Protein AF-A0A4S0JXQ1-F1 (afdb_monomer_lite)

pLDDT: mean 85.96, std 11.09, range [58.0, 97.88]

Foldseek 3Di:
DLVVVVVVLVVVVVVLVCCVPVPDDLVVLLVVLPPPVDDQAHPSQLSNQLVVQLVVVVVVPPDDNVRSNVRSVVSSVVRNVVRVCVSCPCVVVVVVCVVCVVVVLVVQLVVLQVVQVVCCVVVVDDPDPVSSVVSNVVSD

Sequence (140 aa):
RKARVFKHATREADEFENRFWSGADLGKLYSAATDRSRSVTGLEAIFEAGFREYTRLRDKRRLDGRAQLEGAQRAMRTTYTREVDQLERNLELLANIGSTAPYVGLVGTVFGILVTMHDMISSGAQAGIAAVAPGISEAL

Structure (mmCIF, N/CA/C/O backbone):
data_AF-A0A4S0JXQ1-F1
#
_entry.id   AF-A0A4S0JXQ1-F1
#
loop_
_atom_site.group_PDB
_atom_site.id
_atom_site.type_symbol
_atom_site.label_atom_id
_atom_site.label_alt_id
_atom_site.label_comp_id
_atom_site.label_asym_id
_atom_site.label_entity_id
_atom_site.label_seq_id
_atom_site.pdbx_PDB_ins_code
_atom_site.Cartn_x
_atom_site.Cartn_y
_atom_site.Cartn_z
_atom_site.occupancy
_atom_site.B_iso_or_equiv
_atom_site.auth_seq_id
_atom_site.auth_comp_id
_atom_site.auth_asym_id
_atom_site.auth_atom_id
_atom_site.pdbx_PDB_model_num
ATOM 1 N N . ARG A 1 1 ? 2.038 -6.660 -13.797 1.00 80.00 1 ARG A N 1
ATOM 2 C CA . ARG A 1 1 ? 1.850 -7.325 -12.475 1.00 80.00 1 ARG A CA 1
ATOM 3 C C . ARG A 1 1 ? 1.459 -6.339 -11.365 1.00 80.00 1 ARG A C 1
ATOM 5 O O . ARG A 1 1 ? 0.398 -6.531 -10.793 1.00 80.00 1 ARG A O 1
ATOM 12 N N . LYS A 1 2 ? 2.231 -5.272 -11.092 1.00 87.69 2 LYS A N 1
ATOM 13 C CA . LYS A 1 2 ? 1.925 -4.285 -10.029 1.00 87.69 2 LYS A CA 1
ATOM 14 C C . LYS A 1 2 ? 0.597 -3.536 -10.190 1.00 87.69 2 LYS A C 1
ATOM 16 O O . LYS A 1 2 ? -0.164 -3.487 -9.236 1.00 87.69 2 LYS A O 1
ATOM 21 N N . ALA A 1 3 ? 0.257 -3.084 -11.398 1.00 89.25 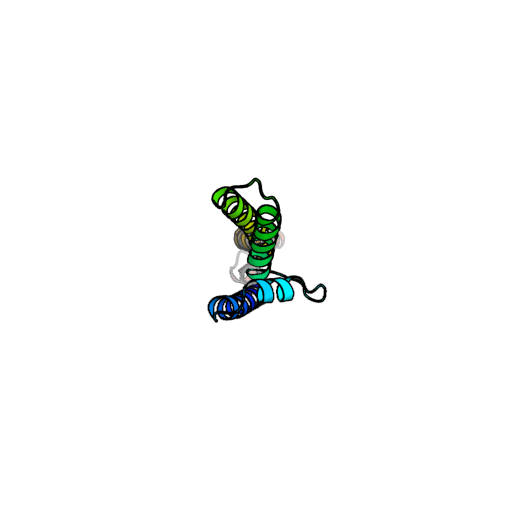3 ALA A N 1
ATOM 22 C CA . ALA A 1 3 ? -1.038 -2.444 -11.665 1.00 89.25 3 ALA A CA 1
ATOM 23 C C . ALA A 1 3 ? -2.248 -3.319 -11.272 1.00 89.25 3 ALA A C 1
ATOM 25 O O . ALA A 1 3 ? -3.240 -2.812 -10.762 1.00 89.25 3 ALA A O 1
ATOM 26 N N . ARG A 1 4 ? -2.153 -4.649 -11.444 1.00 91.69 4 ARG A N 1
ATOM 27 C CA . ARG A 1 4 ? -3.203 -5.584 -11.003 1.00 91.69 4 ARG A CA 1
ATOM 28 C C . ARG A 1 4 ? -3.305 -5.660 -9.480 1.00 91.69 4 ARG A C 1
ATOM 30 O O . ARG A 1 4 ? -4.413 -5.766 -8.981 1.00 91.69 4 ARG A O 1
ATOM 37 N N . VAL A 1 5 ? -2.176 -5.594 -8.769 1.00 90.94 5 VAL A N 1
ATOM 38 C CA . VAL A 1 5 ? -2.148 -5.589 -7.296 1.00 90.94 5 VAL A CA 1
ATOM 39 C C . VAL A 1 5 ? -2.789 -4.313 -6.756 1.00 90.94 5 VAL A C 1
ATOM 41 O O . VAL A 1 5 ? -3.669 -4.412 -5.917 1.00 90.94 5 VAL A O 1
ATOM 44 N N . PHE A 1 6 ? -2.426 -3.139 -7.285 1.00 91.81 6 PHE A N 1
ATOM 45 C CA . PHE A 1 6 ? -3.063 -1.878 -6.886 1.00 91.81 6 PHE A CA 1
ATOM 46 C C . PHE A 1 6 ? -4.558 -1.871 -7.197 1.00 91.81 6 PHE A C 1
ATOM 48 O O . PHE A 1 6 ? -5.351 -1.570 -6.319 1.00 91.81 6 PHE A O 1
ATOM 55 N N . LYS A 1 7 ? -4.961 -2.301 -8.401 1.00 93.94 7 LYS A N 1
ATOM 56 C CA . LYS A 1 7 ? -6.383 -2.400 -8.761 1.00 93.94 7 LYS A CA 1
ATOM 57 C C . LYS A 1 7 ? -7.161 -3.330 -7.823 1.00 93.94 7 LYS A C 1
ATOM 59 O O . LYS A 1 7 ? -8.306 -3.039 -7.501 1.00 93.94 7 LYS A O 1
ATOM 64 N N . HIS A 1 8 ? -6.555 -4.442 -7.408 1.00 92.56 8 HIS A N 1
ATOM 65 C CA . HIS A 1 8 ? -7.154 -5.349 -6.431 1.00 92.56 8 HIS A CA 1
ATOM 66 C C . HIS A 1 8 ? -7.283 -4.689 -5.056 1.00 92.56 8 HIS A C 1
ATOM 68 O O . HIS A 1 8 ? -8.371 -4.678 -4.499 1.00 92.56 8 HIS A O 1
ATOM 74 N N . ALA A 1 9 ? -6.205 -4.080 -4.557 1.00 92.50 9 ALA A N 1
ATOM 75 C CA . ALA A 1 9 ? -6.183 -3.420 -3.256 1.00 92.50 9 ALA A CA 1
ATOM 76 C C . ALA A 1 9 ? -7.180 -2.252 -3.174 1.00 92.50 9 ALA A C 1
ATOM 78 O O . ALA A 1 9 ? -7.874 -2.119 -2.174 1.00 92.50 9 ALA A O 1
ATOM 79 N N . THR A 1 10 ? -7.297 -1.442 -4.234 1.00 94.12 10 THR A N 1
ATOM 80 C CA . THR A 1 10 ? -8.307 -0.376 -4.327 1.00 94.12 10 THR A CA 1
ATOM 81 C C . THR A 1 10 ? -9.713 -0.952 -4.265 1.00 94.12 10 THR A C 1
ATOM 83 O O . THR A 1 10 ? -10.526 -0.487 -3.482 1.00 94.12 10 THR A O 1
ATOM 86 N N . ARG A 1 11 ? -9.989 -2.019 -5.023 1.00 94.75 11 ARG A N 1
ATOM 87 C CA . ARG A 1 11 ? -11.307 -2.655 -5.003 1.00 94.75 11 ARG A CA 1
ATOM 88 C C . ARG A 1 11 ? -11.667 -3.206 -3.619 1.00 94.75 11 ARG A C 1
ATOM 90 O O . ARG A 1 11 ? -12.787 -3.002 -3.169 1.00 94.75 11 ARG A O 1
ATOM 97 N N . GLU A 1 12 ? -10.748 -3.902 -2.952 1.00 92.69 12 GLU A N 1
ATOM 98 C CA . GLU A 1 12 ? -10.985 -4.421 -1.596 1.00 92.69 12 GLU A CA 1
ATOM 99 C C . GLU A 1 12 ? -11.186 -3.295 -0.576 1.00 92.69 12 GLU A C 1
ATOM 101 O O . GLU A 1 12 ? -12.038 -3.404 0.306 1.00 92.69 12 GLU A O 1
ATOM 106 N N . ALA A 1 13 ? -10.437 -2.198 -0.717 1.00 93.25 13 ALA A N 1
ATOM 107 C CA . ALA A 1 13 ? -10.608 -1.002 0.096 1.00 93.25 13 ALA A CA 1
ATOM 108 C C . ALA A 1 13 ? -12.007 -0.390 -0.092 1.00 93.25 13 ALA A C 1
ATOM 110 O O . ALA A 1 13 ? -12.694 -0.170 0.903 1.00 93.25 13 ALA A O 1
ATOM 111 N N . ASP A 1 14 ? -12.458 -0.209 -1.336 1.00 95.25 14 ASP A N 1
ATOM 112 C CA . ASP A 1 14 ? -13.788 0.323 -1.653 1.00 95.25 14 ASP A CA 1
ATOM 113 C C . ASP A 1 14 ? -14.905 -0.594 -1.118 1.00 95.25 14 ASP A C 1
ATOM 115 O O . ASP A 1 14 ? -15.901 -0.135 -0.555 1.00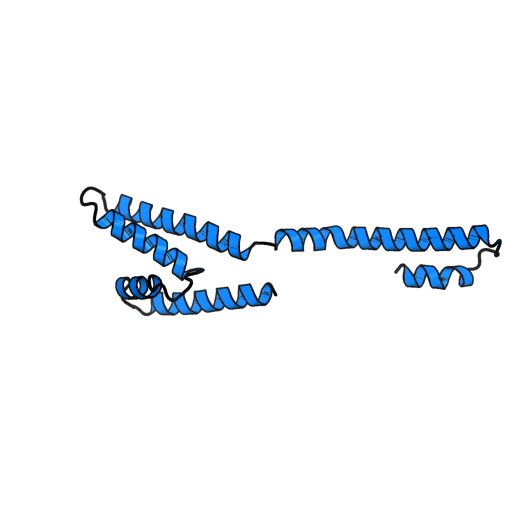 95.25 14 ASP A O 1
ATOM 119 N N . GLU A 1 15 ? -14.762 -1.915 -1.270 1.00 92.50 15 GLU A N 1
ATOM 120 C CA . GLU A 1 15 ? -15.729 -2.897 -0.759 1.00 92.50 15 GLU A CA 1
ATOM 121 C C . GLU A 1 15 ? -15.821 -2.852 0.778 1.00 92.50 15 GLU A C 1
ATOM 123 O O . GLU A 1 15 ? -16.923 -2.893 1.340 1.00 92.50 15 GLU A O 1
ATOM 128 N N . PHE A 1 16 ? -14.684 -2.733 1.470 1.00 92.50 16 PHE A N 1
ATOM 129 C CA . PHE A 1 16 ? -14.652 -2.581 2.924 1.00 92.50 16 PHE A CA 1
ATOM 130 C C . PHE A 1 16 ? -15.236 -1.238 3.374 1.00 92.50 16 PHE A C 1
ATOM 132 O O . PHE A 1 16 ? -16.049 -1.209 4.296 1.00 92.50 16 PHE A O 1
ATOM 139 N N . GLU A 1 17 ? -14.868 -0.139 2.718 1.00 93.31 17 GLU A N 1
ATOM 140 C CA . GLU A 1 17 ? -15.343 1.205 3.040 1.00 93.31 17 GLU A CA 1
ATOM 141 C C . GLU A 1 17 ? -16.869 1.306 2.912 1.00 93.31 17 GLU A C 1
ATOM 143 O O . GLU A 1 17 ? -17.542 1.773 3.834 1.00 93.31 17 GLU A O 1
ATOM 148 N N . ASN A 1 18 ? -17.439 0.774 1.828 1.00 93.75 18 ASN A N 1
ATOM 149 C CA . ASN A 1 18 ? -18.889 0.718 1.648 1.00 93.75 18 ASN A CA 1
ATOM 150 C C . ASN A 1 18 ? -19.577 -0.060 2.780 1.00 93.75 18 ASN A C 1
ATOM 152 O O . ASN A 1 18 ? -20.600 0.375 3.307 1.00 93.75 18 ASN A O 1
ATOM 156 N N . ARG A 1 19 ? -19.006 -1.197 3.202 1.00 91.25 19 ARG A N 1
ATOM 157 C CA . ARG A 1 19 ? -19.520 -1.968 4.347 1.00 91.25 19 ARG A CA 1
ATOM 158 C C . ARG A 1 19 ? -19.401 -1.185 5.653 1.00 91.25 19 ARG A C 1
ATOM 160 O O . ARG A 1 19 ? -20.346 -1.195 6.439 1.00 91.25 19 ARG A O 1
ATOM 167 N N . PHE A 1 20 ? -18.281 -0.506 5.876 1.00 91.31 20 PHE A N 1
ATOM 168 C CA . PHE A 1 20 ? -18.035 0.301 7.068 1.00 91.31 20 PHE A CA 1
ATOM 169 C C . PHE A 1 20 ? -19.047 1.451 7.195 1.00 91.31 20 PHE A C 1
ATOM 171 O O . PHE A 1 20 ? -19.654 1.619 8.251 1.00 91.31 20 PHE A O 1
ATOM 178 N N . TRP A 1 21 ? -19.309 2.180 6.106 1.00 92.38 21 TRP A N 1
ATOM 179 C CA . TRP A 1 21 ? -20.251 3.307 6.098 1.00 92.38 21 TRP A CA 1
ATOM 180 C C . TRP A 1 21 ? -21.721 2.918 5.932 1.00 92.38 21 TRP A C 1
ATOM 182 O O . TRP A 1 21 ? -22.595 3.746 6.175 1.00 92.38 21 TRP A O 1
ATOM 192 N N . SER A 1 22 ? -22.028 1.662 5.593 1.00 90.19 22 SER A N 1
ATOM 193 C CA . SER A 1 22 ? -23.413 1.175 5.463 1.00 90.19 22 SER A CA 1
ATOM 194 C C . SER A 1 22 ? -24.226 1.174 6.770 1.00 90.19 22 SER A C 1
ATOM 196 O O . SER A 1 22 ? -25.404 0.820 6.759 1.00 90.19 22 SER A O 1
ATOM 198 N N . GLY A 1 23 ? -23.617 1.546 7.904 1.00 84.69 23 GLY A N 1
ATOM 199 C CA . GLY A 1 23 ? -24.236 1.479 9.230 1.00 84.69 23 GLY A CA 1
ATOM 200 C C . GLY A 1 23 ? -24.171 0.085 9.861 1.00 84.69 23 GLY A C 1
ATOM 201 O O . GLY A 1 23 ? -24.905 -0.202 10.807 1.00 84.69 23 GLY A O 1
ATOM 202 N N . ALA A 1 24 ? -23.311 -0.796 9.341 1.00 80.31 24 ALA A N 1
ATOM 203 C CA . ALA A 1 24 ? -23.067 -2.108 9.923 1.00 80.31 24 ALA A CA 1
ATOM 204 C C . ALA A 1 24 ? -22.455 -1.993 11.331 1.00 80.31 24 ALA A C 1
ATOM 206 O O . ALA A 1 24 ? -21.621 -1.132 11.608 1.00 80.31 24 ALA A O 1
ATOM 207 N N . ASP A 1 25 ? -22.852 -2.901 12.223 1.00 88.38 25 ASP A N 1
ATOM 208 C CA . ASP A 1 25 ? -22.298 -2.984 13.574 1.00 88.38 25 ASP A CA 1
ATOM 209 C C . ASP A 1 25 ? -20.781 -3.253 13.527 1.00 88.38 25 ASP A C 1
ATOM 211 O O . ASP A 1 25 ? -20.325 -4.230 12.923 1.00 88.38 25 ASP A O 1
ATOM 215 N N . LEU A 1 26 ? -19.996 -2.388 14.180 1.00 86.06 26 LEU A N 1
ATOM 216 C CA . LEU A 1 26 ? -18.531 -2.475 14.194 1.00 86.06 26 LEU A CA 1
ATOM 217 C C . LEU A 1 26 ? -18.023 -3.779 14.825 1.00 86.06 26 LEU A C 1
ATOM 219 O O . LEU A 1 26 ? -16.994 -4.304 14.407 1.00 86.06 26 LEU A O 1
ATOM 223 N N . GLY A 1 27 ? -18.751 -4.330 15.800 1.00 86.88 27 GLY A N 1
ATOM 224 C CA . GLY A 1 27 ? -18.444 -5.627 16.393 1.00 86.88 27 GLY A CA 1
ATOM 225 C C . GLY A 1 27 ? -18.621 -6.764 15.388 1.00 86.88 27 GLY A C 1
ATOM 226 O O . GLY A 1 27 ? -17.747 -7.623 15.285 1.00 86.88 27 GLY A O 1
ATOM 227 N N . LYS A 1 28 ? -19.688 -6.735 14.579 1.00 87.88 28 LYS A N 1
ATOM 228 C CA . LYS A 1 28 ? -19.881 -7.698 13.477 1.00 87.88 28 LYS A CA 1
ATOM 229 C C . LYS A 1 28 ? -18.799 -7.572 12.405 1.00 87.88 28 LYS A C 1
ATOM 231 O O . LYS A 1 28 ? -18.309 -8.594 11.926 1.00 87.88 28 LYS A O 1
ATOM 236 N N . LEU A 1 29 ? -18.407 -6.346 12.046 1.00 88.69 29 LEU A N 1
ATOM 237 C CA . LEU A 1 29 ? -17.293 -6.111 11.119 1.00 88.69 29 LEU A CA 1
ATOM 238 C C . LEU A 1 29 ? -15.981 -6.675 11.670 1.00 88.69 29 LEU A C 1
ATOM 240 O O . LEU A 1 29 ? -15.251 -7.341 10.942 1.00 88.69 29 LEU A O 1
ATOM 244 N N . TYR A 1 30 ? -15.718 -6.481 12.962 1.00 89.25 30 TYR A N 1
ATOM 245 C CA . TYR A 1 30 ? -14.534 -7.025 13.617 1.00 89.25 30 TYR A CA 1
ATOM 246 C C . TYR A 1 30 ? -14.535 -8.557 13.663 1.00 89.25 30 TYR A C 1
ATOM 248 O O . TYR A 1 30 ? -13.513 -9.172 13.365 1.00 89.25 30 TYR A O 1
ATOM 256 N N . SER A 1 31 ? -15.670 -9.192 13.976 1.00 86.75 31 SER A N 1
ATOM 257 C CA . SER A 1 31 ? -15.789 -10.658 13.951 1.00 86.75 31 SER A CA 1
ATOM 258 C C . SER A 1 31 ? -15.549 -11.236 12.556 1.00 86.75 31 SER A C 1
ATOM 260 O O . SER A 1 31 ? -14.886 -12.261 12.431 1.00 86.75 31 SER A O 1
ATOM 262 N N . ALA A 1 32 ? -16.037 -10.565 11.508 1.00 83.62 32 ALA A N 1
ATOM 263 C CA . ALA A 1 32 ? -15.761 -10.959 10.128 1.00 83.62 32 ALA A CA 1
ATOM 264 C C . ALA A 1 32 ? -14.271 -10.806 9.771 1.00 83.62 32 ALA A C 1
ATOM 266 O O . ALA A 1 32 ? -13.722 -11.660 9.079 1.00 83.62 32 ALA A O 1
ATOM 267 N N . ALA A 1 33 ? -13.614 -9.759 10.280 1.00 82.25 33 ALA A N 1
ATOM 268 C CA . ALA A 1 33 ? -12.188 -9.519 10.076 1.00 82.25 33 ALA A CA 1
ATOM 269 C C . ALA A 1 33 ? -11.286 -10.453 10.907 1.00 82.25 33 ALA A C 1
ATOM 271 O O . ALA A 1 33 ? -10.127 -10.632 10.574 1.00 82.25 33 ALA A O 1
ATOM 272 N N . THR A 1 34 ? -11.770 -11.076 11.984 1.00 81.31 34 THR A N 1
ATOM 273 C CA . THR A 1 34 ? -10.975 -12.034 12.786 1.00 81.31 34 THR A CA 1
ATOM 274 C C . THR A 1 34 ? -11.166 -13.493 12.368 1.00 81.31 34 THR A C 1
ATOM 276 O O . THR A 1 34 ? -10.570 -14.392 12.972 1.00 81.31 34 THR A O 1
ATOM 279 N N . ASP A 1 35 ? -11.957 -13.742 11.322 1.00 82.94 35 ASP A N 1
ATOM 280 C CA . ASP A 1 35 ? -12.135 -15.074 10.758 1.00 82.94 35 ASP A CA 1
ATOM 281 C C . ASP A 1 35 ? -10.810 -15.592 10.169 1.00 82.94 35 ASP A C 1
ATOM 283 O O . ASP A 1 35 ? -10.278 -15.073 9.185 1.00 82.94 35 ASP A O 1
ATOM 287 N N . ARG A 1 36 ? -10.272 -16.654 10.781 1.00 64.06 36 ARG A N 1
ATOM 288 C CA . ARG A 1 36 ? -8.957 -17.233 10.454 1.00 64.06 36 ARG A CA 1
ATOM 289 C C . ARG A 1 36 ? -8.866 -17.784 9.032 1.00 64.06 36 ARG A C 1
ATOM 291 O O . ARG A 1 36 ? -7.765 -18.085 8.581 1.00 64.06 36 ARG A O 1
ATOM 298 N N . SER A 1 37 ? -9.993 -17.945 8.340 1.00 72.62 37 SER A N 1
ATOM 299 C CA . SER A 1 37 ? -10.007 -18.429 6.961 1.00 72.62 37 SER A CA 1
ATOM 300 C C . SER A 1 37 ? -9.627 -17.361 5.926 1.00 72.62 37 SER A C 1
ATOM 302 O O . SER A 1 37 ? -9.461 -17.711 4.755 1.00 72.62 37 SER A O 1
ATOM 304 N N . ARG A 1 38 ? -9.505 -16.080 6.305 1.00 77.25 38 ARG A N 1
ATOM 305 C CA . ARG A 1 38 ? -9.184 -14.985 5.375 1.00 77.25 38 ARG A CA 1
ATOM 306 C C . ARG A 1 38 ? -7.890 -14.273 5.751 1.00 77.25 38 ARG A C 1
ATOM 308 O O . ARG A 1 38 ? -7.617 -14.011 6.918 1.00 77.25 38 ARG A O 1
ATOM 315 N N . SER A 1 39 ? -7.096 -13.931 4.736 1.00 76.12 39 SER A N 1
ATOM 316 C CA . SER A 1 39 ? -6.003 -12.975 4.893 1.00 76.12 39 SER A CA 1
ATOM 317 C C . SER A 1 39 ? -6.592 -11.572 4.948 1.00 76.12 39 SER A C 1
ATOM 319 O O . SER A 1 39 ? -7.150 -11.101 3.961 1.00 76.12 39 SER A O 1
ATOM 321 N N . VAL A 1 40 ? -6.467 -10.920 6.095 1.00 83.12 40 VAL A N 1
ATOM 322 C CA . VAL A 1 40 ? -6.931 -9.548 6.290 1.00 83.12 40 VAL A CA 1
ATOM 323 C C . VAL A 1 40 ? -5.827 -8.601 5.834 1.00 83.12 40 VAL A C 1
ATOM 325 O O . VAL A 1 40 ? -4.709 -8.682 6.344 1.00 83.12 40 VAL A O 1
ATOM 328 N N . THR A 1 41 ? -6.121 -7.725 4.876 1.00 89.50 41 THR A N 1
ATOM 329 C CA . THR A 1 41 ? -5.155 -6.772 4.299 1.00 89.50 41 THR A CA 1
ATOM 330 C C . THR A 1 41 ? -5.787 -5.399 4.081 1.00 89.50 41 THR A C 1
ATOM 332 O O . THR A 1 41 ? -7.005 -5.236 4.174 1.00 89.50 41 THR A O 1
ATOM 335 N N . GLY A 1 42 ? -4.967 -4.391 3.786 1.00 92.62 42 GLY A N 1
ATOM 336 C CA . GLY A 1 42 ? -5.426 -3.043 3.455 1.00 92.62 42 GLY A CA 1
ATOM 337 C C . GLY A 1 42 ? -6.245 -2.389 4.573 1.00 92.62 42 GLY A C 1
ATOM 338 O O . GLY A 1 42 ? -5.881 -2.444 5.748 1.00 92.62 42 GLY A O 1
ATOM 339 N N . LEU A 1 43 ? -7.363 -1.752 4.205 1.00 93.25 43 LEU A N 1
ATOM 340 C CA . LEU A 1 43 ? -8.229 -1.035 5.151 1.00 93.25 43 LEU A CA 1
ATOM 341 C C . LEU A 1 43 ? -8.830 -1.943 6.230 1.00 93.25 43 LEU A C 1
ATOM 343 O O . LEU A 1 43 ? -8.938 -1.521 7.382 1.00 93.25 43 LEU A O 1
ATOM 347 N N . GLU A 1 44 ? -9.169 -3.189 5.889 1.00 93.38 44 GLU A N 1
ATOM 348 C CA . GLU A 1 44 ? -9.739 -4.137 6.850 1.00 93.38 44 GLU A CA 1
ATOM 349 C C . GLU A 1 44 ? -8.722 -4.481 7.947 1.00 93.38 44 GLU A C 1
ATOM 351 O O . GLU A 1 44 ? -9.079 -4.514 9.123 1.00 93.38 44 GLU A O 1
ATOM 356 N N . ALA A 1 45 ? -7.436 -4.625 7.597 1.00 94.12 45 ALA A N 1
ATOM 357 C CA . ALA A 1 45 ? -6.363 -4.885 8.563 1.00 94.12 45 ALA A CA 1
ATOM 358 C C . ALA A 1 45 ? -6.126 -3.693 9.497 1.00 94.12 45 ALA A C 1
ATOM 360 O O . ALA A 1 45 ? -5.915 -3.864 10.699 1.00 94.12 45 ALA A O 1
ATOM 361 N N . ILE A 1 46 ? -6.193 -2.473 8.956 1.00 95.56 46 ILE A N 1
ATOM 362 C CA . ILE A 1 46 ? -6.060 -1.243 9.743 1.00 95.56 46 ILE A CA 1
ATOM 363 C C . ILE A 1 46 ? -7.203 -1.149 10.757 1.00 95.56 46 ILE A C 1
ATOM 365 O O . ILE A 1 46 ? -6.947 -0.938 11.945 1.00 95.56 46 ILE A O 1
ATOM 369 N N . PHE A 1 47 ? -8.446 -1.346 10.309 1.00 94.88 47 PHE A N 1
ATOM 370 C CA . PHE A 1 47 ? -9.618 -1.355 11.183 1.00 94.88 47 PHE A CA 1
ATOM 371 C C . PHE A 1 47 ? -9.509 -2.432 12.266 1.00 94.88 47 PHE A C 1
ATOM 373 O O . PHE A 1 47 ? -9.700 -2.138 13.445 1.00 94.88 47 PHE A O 1
ATOM 380 N N . GLU A 1 48 ? -9.160 -3.658 11.878 1.00 94.31 48 GLU A N 1
ATOM 381 C CA . GLU A 1 48 ? -9.014 -4.803 12.774 1.00 94.31 48 GLU A CA 1
ATOM 382 C C . GLU A 1 48 ? -8.001 -4.513 13.889 1.00 94.31 48 GLU A C 1
ATOM 384 O O . GLU A 1 48 ? -8.328 -4.655 15.069 1.00 94.31 48 GLU A O 1
ATOM 389 N N . ALA A 1 49 ? -6.817 -4.003 13.541 1.00 95.31 49 ALA A N 1
ATOM 390 C CA . ALA A 1 49 ? -5.785 -3.648 14.509 1.00 95.31 49 ALA A CA 1
ATOM 391 C C . ALA A 1 49 ? -6.235 -2.537 15.472 1.00 95.31 49 ALA A C 1
ATOM 393 O O . ALA A 1 49 ? -5.989 -2.618 16.680 1.00 95.31 49 ALA A O 1
ATOM 394 N N . GLY A 1 50 ? -6.906 -1.505 14.951 1.00 95.31 50 GLY A N 1
ATOM 395 C CA . GLY A 1 50 ? -7.445 -0.408 15.753 1.00 95.31 50 GLY A CA 1
ATOM 396 C C . GLY A 1 50 ? -8.532 -0.863 16.719 1.00 95.31 50 GLY A C 1
ATOM 397 O O . GLY A 1 50 ? -8.486 -0.541 17.906 1.00 95.31 50 GLY A O 1
ATOM 398 N N . PHE A 1 51 ? -9.489 -1.643 16.220 1.00 94.06 51 PHE A N 1
ATOM 399 C CA . PHE A 1 51 ? -10.621 -2.127 16.999 1.00 94.06 51 PHE A CA 1
ATOM 400 C C . PHE A 1 51 ? -10.182 -3.138 18.061 1.00 94.06 51 PHE A C 1
ATOM 402 O O . PHE A 1 51 ? -10.583 -3.021 19.218 1.00 94.06 51 PHE A O 1
ATOM 409 N N . ARG A 1 52 ? -9.272 -4.060 17.714 1.00 93.62 52 ARG A N 1
ATOM 410 C CA . ARG A 1 52 ? -8.647 -4.993 18.663 1.00 93.62 52 ARG A CA 1
ATOM 411 C C . ARG A 1 52 ? -7.995 -4.249 19.825 1.00 93.62 52 ARG A C 1
ATOM 413 O O . ARG A 1 52 ? -8.198 -4.607 20.986 1.00 93.62 52 ARG A O 1
ATOM 420 N N . GLU A 1 53 ? -7.212 -3.215 19.525 1.00 94.50 53 GLU A N 1
ATOM 421 C CA . GLU A 1 53 ? -6.524 -2.423 20.544 1.00 94.50 53 GLU A CA 1
ATOM 422 C C . GLU A 1 53 ? -7.507 -1.603 21.388 1.00 94.50 53 GLU A C 1
ATOM 424 O O . GLU A 1 53 ? -7.382 -1.568 22.613 1.00 94.50 53 GLU A O 1
ATOM 429 N N . TYR A 1 54 ? -8.527 -1.015 20.761 1.00 93.38 54 TYR A N 1
ATOM 430 C CA . TYR A 1 54 ? -9.594 -0.308 21.462 1.00 93.38 54 TYR A CA 1
ATOM 431 C C . TYR A 1 54 ? -10.307 -1.214 22.475 1.00 93.38 54 TYR A C 1
ATOM 433 O O . TYR A 1 54 ? -10.391 -0.865 23.653 1.00 93.38 54 TYR A O 1
ATOM 441 N N . THR A 1 55 ? -10.761 -2.404 22.060 1.00 91.50 55 THR A N 1
ATOM 442 C CA . THR A 1 55 ? -11.427 -3.367 22.953 1.00 91.50 55 THR A CA 1
ATOM 443 C C . THR A 1 55 ? -10.501 -3.795 24.091 1.00 91.50 55 THR A C 1
ATOM 445 O O . THR A 1 55 ? -10.891 -3.752 25.258 1.00 91.50 55 THR A O 1
ATOM 448 N N . ARG A 1 56 ? -9.234 -4.099 23.780 1.00 91.38 56 ARG A N 1
ATOM 449 C CA . ARG A 1 56 ? -8.222 -4.496 24.770 1.00 91.38 56 ARG A CA 1
ATOM 450 C C . ARG A 1 56 ? -7.969 -3.425 25.835 1.00 91.38 56 ARG A C 1
ATOM 452 O O . ARG A 1 56 ? -7.709 -3.762 26.992 1.00 91.38 56 ARG A O 1
ATOM 459 N N . LEU A 1 57 ? -7.977 -2.144 25.461 1.00 91.44 57 LEU A N 1
ATOM 460 C CA . LEU A 1 57 ? -7.781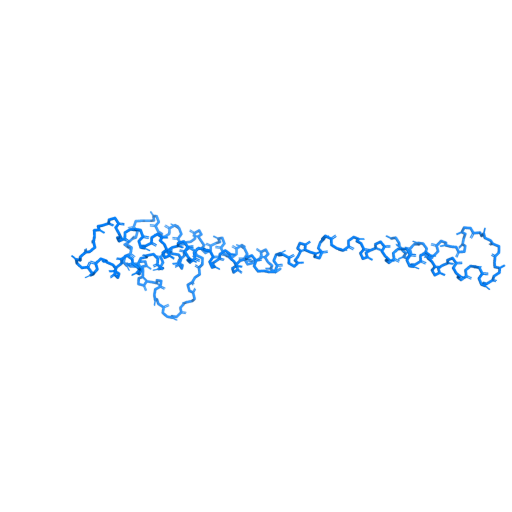 -1.034 26.399 1.00 91.44 57 LEU A CA 1
ATOM 461 C C . LEU A 1 57 ? -9.064 -0.673 27.149 1.00 91.44 57 LEU A C 1
ATOM 463 O O . LEU A 1 57 ? -8.978 -0.304 28.317 1.00 91.44 57 LEU A O 1
ATOM 467 N N . ARG A 1 58 ? -10.235 -0.829 26.524 1.00 88.75 58 ARG A N 1
ATOM 468 C CA . ARG A 1 58 ? -11.537 -0.618 27.171 1.00 88.75 58 ARG A CA 1
ATOM 469 C C . ARG A 1 58 ? -11.768 -1.588 28.328 1.00 88.75 58 ARG A C 1
ATOM 471 O O . ARG A 1 58 ? -12.274 -1.188 29.374 1.00 88.75 58 ARG A O 1
ATOM 478 N N . ASP A 1 59 ? -11.347 -2.841 28.171 1.00 86.12 59 ASP A N 1
ATOM 479 C CA . ASP A 1 59 ? -11.468 -3.861 29.221 1.00 86.12 59 ASP A CA 1
ATOM 480 C C . ASP A 1 59 ? -10.570 -3.560 30.434 1.00 86.12 59 ASP A C 1
ATOM 482 O O . ASP A 1 59 ? -10.850 -3.965 31.568 1.00 86.12 59 ASP A O 1
ATOM 486 N N . LYS A 1 60 ? -9.517 -2.759 30.239 1.00 85.44 60 LYS A N 1
ATOM 487 C CA . LYS A 1 60 ? -8.686 -2.230 31.321 1.00 85.44 60 LYS A CA 1
ATOM 488 C C . LYS A 1 60 ? -9.374 -1.005 31.926 1.00 85.44 60 LYS A C 1
ATOM 490 O O . LYS A 1 60 ? -9.045 0.129 31.591 1.00 85.44 60 LYS A O 1
ATOM 495 N N . ARG A 1 61 ? -10.271 -1.245 32.894 1.00 68.25 61 ARG A N 1
ATOM 496 C CA . ARG A 1 61 ? -11.091 -0.268 33.664 1.00 68.25 61 ARG A CA 1
ATOM 497 C C . ARG A 1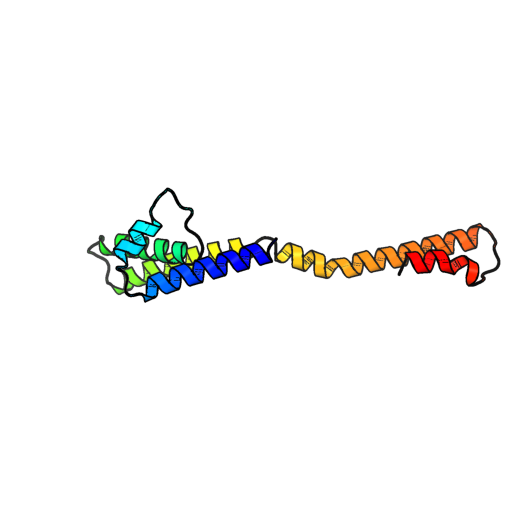 61 ? -10.365 0.947 34.296 1.00 68.25 61 ARG A C 1
ATOM 499 O O . ARG A 1 61 ? -10.997 1.720 35.006 1.00 68.25 61 ARG A O 1
ATOM 506 N N . ARG A 1 62 ? -9.057 1.121 34.087 1.00 77.50 62 ARG A N 1
ATOM 507 C CA . ARG A 1 62 ? -8.226 2.222 34.607 1.00 77.50 62 ARG A CA 1
ATOM 508 C C . ARG A 1 62 ? -7.809 3.260 33.558 1.00 77.50 62 ARG A C 1
ATOM 510 O O . ARG A 1 62 ? -7.163 4.233 33.929 1.00 77.50 62 ARG A O 1
ATOM 517 N N . LEU A 1 63 ? -8.113 3.052 32.277 1.00 77.50 63 LEU A N 1
ATOM 518 C CA . LEU A 1 63 ? -7.717 3.972 31.208 1.00 77.50 63 LEU A CA 1
ATOM 519 C C . LEU A 1 63 ? -8.868 4.897 30.823 1.00 77.50 63 LEU A C 1
ATOM 521 O O . LEU A 1 63 ? -9.969 4.423 30.542 1.00 77.50 63 LEU A O 1
ATOM 525 N N . ASP A 1 64 ? -8.581 6.197 30.767 1.00 86.19 64 ASP A N 1
ATOM 526 C CA . ASP A 1 64 ? -9.505 7.206 30.249 1.00 86.19 64 ASP A CA 1
ATOM 527 C C . ASP A 1 64 ? -9.810 6.956 28.759 1.00 86.19 64 ASP A C 1
ATOM 529 O O . ASP A 1 64 ? -8.981 6.413 28.021 1.00 86.19 64 ASP A O 1
ATOM 533 N N . GLY A 1 65 ? -10.993 7.368 28.299 1.00 87.12 65 GLY A N 1
ATOM 534 C CA . GLY A 1 65 ? -11.453 7.167 26.922 1.00 87.12 65 GLY A CA 1
ATOM 535 C C . GLY A 1 65 ? -10.491 7.755 25.887 1.00 87.12 65 GLY A C 1
ATOM 536 O O . GLY A 1 65 ? -10.285 7.167 24.826 1.00 87.12 65 GLY A O 1
ATOM 537 N N . ARG A 1 66 ? -9.807 8.856 26.227 1.00 89.25 66 ARG A N 1
ATOM 538 C CA . ARG A 1 66 ? -8.724 9.419 25.407 1.00 89.25 66 ARG A CA 1
ATOM 539 C C . ARG A 1 66 ? -7.564 8.447 25.209 1.00 89.25 66 ARG A C 1
ATOM 541 O O . ARG A 1 66 ? -7.168 8.205 24.075 1.00 89.25 66 ARG A O 1
ATOM 548 N N . ALA A 1 67 ? -7.065 7.840 26.284 1.00 89.94 67 ALA A N 1
ATOM 549 C CA . ALA A 1 67 ? -5.952 6.894 26.209 1.00 89.94 67 ALA A CA 1
ATOM 550 C C . ALA A 1 67 ? -6.319 5.630 25.407 1.00 89.94 67 ALA A C 1
ATOM 552 O O . ALA A 1 67 ? -5.469 5.054 24.725 1.00 89.94 67 ALA A O 1
ATOM 553 N N . GLN A 1 68 ? -7.589 5.212 25.459 1.00 92.31 68 GLN A N 1
ATOM 554 C CA . GLN A 1 68 ? -8.109 4.104 24.650 1.00 92.31 68 GLN A CA 1
ATOM 555 C C . GLN A 1 68 ? -8.101 4.450 23.153 1.00 92.31 68 GLN A C 1
ATOM 557 O O . GLN A 1 68 ? -7.621 3.657 22.341 1.00 92.31 68 GLN A O 1
ATOM 562 N N . LEU A 1 69 ? -8.583 5.645 22.791 1.00 92.94 69 LEU A N 1
ATOM 563 C CA . LEU A 1 69 ? -8.588 6.131 21.407 1.00 92.94 69 LEU A CA 1
ATOM 564 C C . LEU A 1 69 ? -7.169 6.326 20.862 1.00 92.94 69 LEU A C 1
ATOM 566 O O . LEU A 1 69 ? -6.883 5.889 19.751 1.00 92.94 69 LEU A O 1
ATOM 570 N N . GLU A 1 70 ? -6.260 6.902 21.647 1.00 95.12 70 GLU A N 1
ATOM 571 C CA . GLU A 1 70 ? -4.852 7.053 21.259 1.00 95.12 70 GLU A CA 1
ATOM 572 C C . GLU A 1 70 ? -4.166 5.698 21.044 1.00 95.12 70 GLU A C 1
ATOM 574 O O . GLU A 1 70 ? -3.363 5.531 20.124 1.00 95.12 70 GLU A O 1
ATOM 579 N N . GLY A 1 71 ? -4.473 4.701 21.878 1.00 94.31 71 GLY A N 1
ATOM 580 C CA . GLY A 1 71 ? -4.010 3.330 21.672 1.00 94.31 71 GLY A CA 1
ATOM 581 C C . GLY A 1 71 ? -4.481 2.761 20.337 1.00 94.31 71 GLY A C 1
ATOM 582 O O . GLY A 1 71 ? -3.657 2.324 19.532 1.00 94.31 71 GLY A O 1
ATOM 583 N N . ALA A 1 72 ? -5.783 2.854 20.067 1.00 95.75 72 ALA A N 1
ATOM 584 C CA . ALA A 1 72 ? -6.374 2.410 18.809 1.00 95.75 72 ALA A CA 1
ATOM 585 C C . ALA A 1 72 ? -5.759 3.124 17.593 1.00 95.75 72 ALA A C 1
ATOM 587 O O . ALA A 1 72 ? -5.363 2.476 16.627 1.00 95.75 72 ALA A O 1
ATOM 588 N N . GLN A 1 73 ? -5.601 4.450 17.652 1.00 96.88 73 GLN A N 1
ATOM 589 C CA . GLN A 1 73 ? -4.978 5.246 16.590 1.00 96.88 73 GLN A CA 1
ATOM 590 C C . GLN A 1 73 ? -3.527 4.847 16.331 1.00 96.88 73 GLN A C 1
ATOM 592 O O . GLN A 1 73 ? -3.116 4.750 15.174 1.00 96.88 73 GLN A O 1
ATOM 597 N N . ARG A 1 74 ? -2.751 4.564 17.383 1.00 97.06 74 ARG A N 1
ATOM 598 C CA . ARG A 1 74 ? -1.380 4.060 17.229 1.00 97.06 74 ARG A CA 1
ATOM 599 C C . ARG A 1 74 ? -1.357 2.699 16.542 1.00 97.06 74 ARG A C 1
ATOM 601 O O . ARG A 1 74 ? -0.591 2.530 15.597 1.00 97.06 74 ARG A O 1
ATOM 608 N N . ALA A 1 75 ? -2.217 1.766 16.950 1.00 97.06 75 ALA A N 1
ATOM 609 C CA . ALA A 1 75 ? -2.315 0.452 16.313 1.00 97.06 75 ALA A CA 1
ATOM 610 C C . ALA A 1 75 ? -2.716 0.551 14.829 1.00 97.06 75 ALA A C 1
ATOM 612 O O . ALA A 1 75 ? -2.107 -0.106 13.978 1.00 97.06 75 ALA A O 1
ATOM 613 N N . MET A 1 76 ? -3.671 1.432 14.507 1.00 97.38 76 MET A N 1
ATOM 614 C CA . MET A 1 76 ? -4.052 1.741 13.125 1.00 97.38 76 MET A CA 1
ATOM 615 C C . MET A 1 76 ? -2.875 2.310 12.335 1.00 97.38 76 MET A C 1
ATOM 617 O O . MET A 1 76 ? -2.592 1.835 11.240 1.00 97.38 76 MET A O 1
ATOM 621 N N . ARG A 1 77 ? -2.140 3.281 12.892 1.00 97.88 77 ARG A N 1
ATOM 622 C CA . ARG A 1 77 ? -1.005 3.918 12.210 1.00 97.88 77 ARG A CA 1
ATOM 623 C C . ARG A 1 77 ? 0.125 2.935 11.925 1.00 97.88 77 ARG A C 1
ATOM 625 O O . ARG A 1 77 ? 0.672 2.950 10.828 1.00 97.88 77 ARG A O 1
ATOM 632 N N . THR A 1 78 ? 0.464 2.075 12.884 1.00 97.62 78 THR A N 1
ATOM 633 C CA . THR A 1 78 ? 1.491 1.046 12.682 1.00 97.62 78 THR A CA 1
ATOM 634 C C . THR A 1 78 ? 1.088 0.068 11.580 1.00 97.62 78 THR A C 1
ATOM 636 O O . THR A 1 78 ? 1.918 -0.299 10.752 1.00 97.62 78 THR A O 1
ATOM 639 N N . THR A 1 79 ? -0.177 -0.347 11.552 1.00 96.69 79 THR A N 1
ATOM 640 C CA . THR A 1 79 ? -0.679 -1.268 10.523 1.00 96.69 79 THR A CA 1
ATOM 641 C C . THR A 1 79 ? -0.754 -0.588 9.159 1.00 96.69 79 THR A C 1
ATOM 643 O O . THR A 1 79 ? -0.316 -1.173 8.178 1.00 96.69 79 THR A O 1
ATOM 646 N N . TYR A 1 80 ? -1.178 0.677 9.107 1.00 96.75 80 TYR A N 1
ATOM 647 C CA . TYR A 1 80 ? -1.168 1.494 7.894 1.00 96.75 80 TYR A CA 1
ATOM 648 C C . TYR A 1 80 ? 0.219 1.542 7.252 1.00 96.75 80 TYR A C 1
ATOM 650 O O . TYR A 1 80 ? 0.345 1.251 6.068 1.00 96.75 80 TYR A O 1
ATOM 658 N N . THR A 1 81 ? 1.266 1.841 8.029 1.00 96.81 81 THR A N 1
ATOM 659 C CA . THR A 1 81 ? 2.638 1.858 7.503 1.00 96.81 81 THR A CA 1
ATOM 660 C C . THR A 1 81 ? 3.024 0.501 6.918 1.00 96.81 81 THR A C 1
ATOM 662 O O . THR A 1 81 ? 3.502 0.450 5.795 1.00 96.81 81 THR A O 1
ATOM 665 N N . ARG A 1 82 ? 2.726 -0.606 7.613 1.00 95.19 82 ARG A N 1
ATOM 666 C CA . ARG A 1 82 ? 3.025 -1.953 7.099 1.00 95.19 82 ARG A CA 1
ATOM 667 C C . ARG A 1 82 ? 2.299 -2.261 5.792 1.00 95.19 82 ARG A C 1
ATOM 669 O O . ARG A 1 82 ? 2.913 -2.816 4.888 1.00 95.19 82 ARG A O 1
ATOM 676 N N . GLU A 1 83 ? 1.015 -1.922 5.687 1.00 94.75 83 GLU A N 1
ATOM 677 C CA . GLU A 1 83 ? 0.226 -2.150 4.470 1.00 94.75 83 GLU A CA 1
ATOM 678 C C . GLU A 1 83 ? 0.725 -1.291 3.296 1.00 94.75 83 GLU A C 1
ATOM 680 O O . GLU A 1 83 ? 0.799 -1.774 2.165 1.00 94.75 83 GLU A O 1
ATOM 685 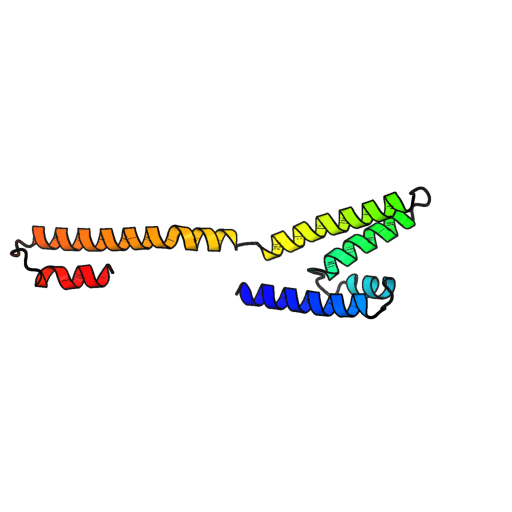N N . VAL A 1 84 ? 1.134 -0.045 3.554 1.00 93.75 84 VAL A N 1
ATOM 686 C CA . VAL A 1 84 ? 1.750 0.824 2.539 1.00 93.75 84 VAL A CA 1
ATOM 687 C C . VAL A 1 84 ? 3.093 0.257 2.083 1.00 93.75 84 VAL A C 1
ATOM 689 O O . VAL A 1 84 ? 3.264 0.021 0.886 1.00 93.75 84 VAL A O 1
ATOM 692 N N . ASP A 1 85 ? 3.993 -0.080 3.010 1.00 93.31 85 ASP A N 1
ATOM 693 C CA . ASP A 1 85 ? 5.298 -0.675 2.693 1.00 93.31 85 ASP A CA 1
ATOM 694 C C . ASP A 1 85 ? 5.117 -1.931 1.822 1.00 93.31 85 ASP A C 1
ATOM 696 O O . ASP A 1 85 ? 5.781 -2.130 0.801 1.00 93.31 85 ASP A O 1
ATOM 700 N N . GLN A 1 86 ? 4.144 -2.772 2.181 1.00 91.19 86 GLN A N 1
ATOM 701 C CA . GLN A 1 86 ? 3.779 -3.997 1.476 1.00 91.19 86 GLN A CA 1
ATOM 702 C C . GLN A 1 86 ? 3.359 -3.742 0.014 1.00 91.19 86 GLN A C 1
ATOM 704 O O . GLN A 1 86 ? 3.726 -4.530 -0.879 1.00 91.19 86 GLN A O 1
ATOM 709 N N . LEU A 1 87 ? 2.599 -2.671 -0.239 1.00 91.44 87 LEU A N 1
ATOM 710 C CA . LEU A 1 87 ? 2.178 -2.235 -1.574 1.00 91.44 87 LEU A CA 1
ATOM 711 C C . LEU A 1 87 ? 3.346 -1.639 -2.372 1.00 91.44 87 LEU A C 1
ATOM 713 O O . LEU A 1 87 ? 3.497 -1.944 -3.566 1.00 91.44 87 LEU A O 1
ATOM 717 N N . GLU A 1 88 ? 4.213 -0.881 -1.707 1.00 91.75 88 GLU A N 1
ATOM 718 C CA . GLU A 1 88 ? 5.347 -0.175 -2.306 1.00 91.75 88 GLU A CA 1
ATOM 719 C C . GLU A 1 88 ? 6.539 -1.074 -2.647 1.00 91.75 88 GLU A C 1
ATOM 721 O O . GLU A 1 88 ? 7.342 -0.723 -3.513 1.00 91.75 88 GLU A O 1
ATOM 726 N N . ARG A 1 89 ? 6.637 -2.282 -2.076 1.00 89.25 89 ARG A N 1
ATOM 727 C CA . ARG A 1 89 ? 7.734 -3.226 -2.384 1.00 89.25 89 ARG A CA 1
ATOM 728 C C . ARG A 1 89 ? 8.030 -3.333 -3.876 1.00 89.25 89 ARG A C 1
ATOM 730 O O . ARG A 1 89 ? 7.127 -3.590 -4.672 1.00 89.25 89 ARG A O 1
ATOM 737 N N . ASN A 1 90 ? 9.300 -3.261 -4.256 1.00 86.25 90 ASN A N 1
ATOM 738 C CA . ASN A 1 90 ? 9.780 -3.319 -5.643 1.00 86.25 90 ASN A CA 1
ATOM 739 C C . ASN A 1 90 ? 9.403 -2.115 -6.532 1.00 86.25 90 ASN A C 1
ATOM 741 O O . ASN A 1 90 ? 9.784 -2.126 -7.702 1.00 86.25 90 ASN A O 1
ATOM 745 N N . LEU A 1 91 ? 8.683 -1.095 -6.041 1.00 89.44 91 LEU A N 1
ATOM 746 C CA . LEU A 1 91 ? 8.529 0.162 -6.790 1.00 89.44 91 LEU A CA 1
ATOM 747 C C . LEU A 1 91 ? 9.862 0.899 -6.898 1.00 89.44 91 LEU A C 1
ATOM 749 O O . LEU A 1 91 ? 10.186 1.399 -7.967 1.00 89.44 91 LEU A O 1
ATOM 753 N N . GLU A 1 92 ? 10.663 0.880 -5.836 1.00 89.75 92 GLU A N 1
ATOM 754 C CA . GLU A 1 92 ? 12.010 1.453 -5.844 1.00 89.75 92 GLU A CA 1
ATOM 755 C C . GLU A 1 92 ? 12.915 0.769 -6.878 1.00 89.75 92 GLU A C 1
ATOM 757 O O . GLU A 1 92 ? 13.594 1.433 -7.652 1.00 89.75 92 GLU A O 1
ATOM 762 N N . LEU A 1 93 ? 12.849 -0.563 -6.988 1.00 89.81 93 LEU A N 1
ATOM 763 C CA . LEU A 1 93 ? 13.577 -1.299 -8.024 1.00 89.81 93 LEU A CA 1
ATOM 764 C C . LEU A 1 93 ? 13.129 -0.888 -9.435 1.00 89.81 93 LEU A C 1
ATOM 766 O O . LEU A 1 93 ? 13.967 -0.701 -10.311 1.00 89.81 93 LEU A O 1
ATOM 770 N N . LEU A 1 94 ? 11.821 -0.731 -9.660 1.00 90.00 94 LEU A N 1
ATOM 771 C CA . LEU A 1 94 ? 11.286 -0.255 -10.941 1.00 90.00 94 LEU A CA 1
ATOM 772 C C . LEU A 1 94 ? 11.756 1.170 -11.256 1.00 90.00 94 LEU A C 1
ATOM 774 O O . LEU A 1 94 ? 12.114 1.444 -12.400 1.00 90.00 94 LEU A O 1
ATOM 778 N N . ALA A 1 95 ? 11.792 2.050 -10.255 1.00 91.00 95 ALA A N 1
ATOM 779 C CA . ALA A 1 95 ? 12.306 3.407 -10.396 1.00 91.00 95 ALA A CA 1
ATOM 780 C C . ALA A 1 95 ? 13.806 3.408 -10.734 1.00 91.00 95 ALA A C 1
ATOM 782 O O . ALA A 1 95 ? 14.227 4.089 -11.667 1.00 91.00 95 ALA A O 1
ATOM 783 N N . ASN A 1 96 ? 14.597 2.579 -10.049 1.00 93.56 96 ASN A N 1
ATOM 784 C CA . ASN A 1 96 ? 16.033 2.440 -10.288 1.00 93.56 96 ASN A CA 1
ATOM 785 C C . ASN A 1 96 ? 16.328 1.883 -11.683 1.00 93.56 96 ASN A C 1
ATOM 787 O O . ASN A 1 96 ? 17.181 2.422 -12.388 1.00 93.56 96 ASN A O 1
ATOM 791 N N . ILE A 1 97 ? 15.602 0.850 -12.121 1.00 93.56 97 ILE A N 1
ATOM 792 C CA . ILE A 1 97 ? 15.742 0.306 -13.478 1.00 93.56 97 ILE A CA 1
ATOM 793 C C . ILE A 1 97 ? 15.346 1.366 -14.508 1.00 93.56 97 ILE A C 1
ATOM 795 O O . ILE A 1 97 ? 16.087 1.587 -15.456 1.00 93.56 97 ILE A O 1
ATOM 799 N N . GLY A 1 98 ? 14.226 2.067 -14.311 1.00 91.44 98 GLY A N 1
ATOM 800 C CA . GLY A 1 98 ? 13.791 3.129 -15.222 1.00 91.44 98 GLY A CA 1
ATOM 801 C C . GLY A 1 98 ? 14.797 4.279 -15.338 1.00 91.44 98 GLY A C 1
ATOM 802 O O . GLY A 1 98 ? 15.006 4.798 -16.429 1.00 91.44 98 GLY A O 1
ATOM 803 N N . SER A 1 99 ? 15.457 4.635 -14.234 1.00 94.50 99 SER A N 1
ATOM 804 C CA . SER A 1 99 ? 16.474 5.693 -14.190 1.00 94.50 99 SER A CA 1
ATOM 805 C C . SER A 1 99 ? 17.818 5.266 -14.794 1.00 94.50 99 SER A C 1
ATOM 807 O O . SER A 1 99 ? 18.495 6.058 -15.445 1.00 94.50 99 SER A O 1
ATOM 809 N N . THR A 1 100 ? 18.211 4.001 -14.618 1.00 95.31 100 THR A N 1
ATOM 810 C CA . THR A 1 100 ? 19.507 3.486 -15.100 1.00 95.31 100 THR A CA 1
ATOM 811 C C . THR A 1 100 ? 19.459 2.927 -16.523 1.00 95.31 100 THR A C 1
ATOM 813 O O . THR A 1 100 ? 20.482 2.933 -17.208 1.00 95.31 100 THR A O 1
ATOM 816 N N . ALA A 1 101 ? 18.289 2.504 -17.012 1.00 94.12 101 ALA A N 1
ATOM 817 C CA . ALA A 1 101 ? 18.116 1.941 -18.352 1.00 94.12 101 ALA A CA 1
ATOM 818 C C . ALA A 1 101 ? 18.643 2.834 -19.497 1.00 94.12 101 ALA A C 1
ATOM 820 O O . ALA A 1 101 ? 19.297 2.289 -20.389 1.00 94.12 101 ALA A O 1
ATOM 821 N N . PRO A 1 102 ? 18.461 4.173 -19.493 1.00 94.00 102 PRO A N 1
ATOM 822 C CA . PRO A 1 102 ? 19.010 5.034 -20.542 1.00 94.00 102 PRO A CA 1
ATOM 823 C C . PRO A 1 102 ? 20.538 4.992 -20.614 1.00 94.00 102 PRO A C 1
ATOM 825 O O . PRO A 1 102 ? 21.102 4.987 -21.705 1.00 94.00 102 PRO A O 1
ATOM 828 N N . TYR A 1 103 ? 21.217 4.914 -19.466 1.00 95.12 103 TYR A N 1
ATOM 829 C CA . TYR A 1 103 ? 22.675 4.816 -19.424 1.00 95.12 103 TYR A CA 1
ATOM 830 C C . TYR A 1 103 ? 23.165 3.476 -19.969 1.00 95.12 103 TYR A C 1
ATOM 832 O O . TYR A 1 103 ? 24.149 3.445 -20.700 1.00 95.12 103 TYR A O 1
ATOM 840 N N . VAL A 1 104 ? 22.460 2.381 -19.669 1.00 92.75 104 VAL A N 1
ATOM 841 C CA . VAL A 1 104 ? 22.759 1.063 -20.252 1.00 92.75 104 VAL A CA 1
ATOM 842 C C . VAL A 1 104 ? 22.594 1.098 -21.774 1.00 92.75 104 VAL A C 1
ATOM 844 O O . VAL A 1 104 ? 23.465 0.607 -22.489 1.00 92.75 104 VAL A O 1
ATOM 847 N N . GLY A 1 105 ? 21.527 1.732 -22.271 1.00 89.50 105 GLY A N 1
ATOM 848 C CA . GLY A 1 105 ? 21.315 1.944 -23.704 1.00 89.50 105 GLY A CA 1
ATOM 849 C C . GLY A 1 105 ? 22.449 2.744 -24.345 1.00 89.50 105 GLY A C 1
ATOM 850 O O . GLY A 1 105 ? 23.034 2.289 -25.321 1.00 89.50 105 GLY A O 1
ATOM 851 N N . LEU A 1 106 ? 22.828 3.878 -23.747 1.00 93.50 106 LEU A N 1
ATOM 852 C CA . LEU A 1 106 ? 23.935 4.718 -24.218 1.00 93.50 106 LEU A CA 1
ATOM 853 C C . LEU A 1 106 ? 25.264 3.955 -24.259 1.00 93.50 106 LEU A C 1
ATOM 855 O O . LEU A 1 106 ? 26.019 4.087 -25.215 1.00 93.50 106 LEU A O 1
ATOM 859 N N . VAL A 1 107 ? 25.561 3.138 -23.248 1.00 93.06 107 VAL A N 1
ATOM 860 C CA . VAL A 1 107 ? 26.769 2.299 -23.260 1.00 93.06 107 VAL A CA 1
ATOM 861 C C . VAL A 1 107 ? 26.741 1.322 -24.436 1.00 93.06 107 VAL A C 1
ATOM 863 O O . VAL A 1 107 ? 27.759 1.164 -25.107 1.00 93.06 107 VAL A O 1
ATOM 866 N N . GLY A 1 108 ? 25.590 0.708 -24.723 1.00 89.31 108 GLY A N 1
ATOM 867 C CA . GLY A 1 108 ? 25.414 -0.159 -25.889 1.00 89.31 108 GLY A CA 1
ATOM 868 C C . GLY A 1 108 ? 25.645 0.575 -27.210 1.00 89.31 108 GLY A C 1
ATOM 869 O O . GLY A 1 108 ? 26.379 0.073 -28.062 1.00 89.31 108 GLY A O 1
ATOM 870 N N . THR A 1 109 ? 25.098 1.788 -27.349 1.00 91.31 109 THR A N 1
ATOM 871 C CA . THR A 1 109 ? 25.253 2.586 -28.574 1.00 91.31 109 THR A CA 1
ATOM 872 C C . THR A 1 109 ? 26.715 2.976 -28.802 1.00 91.31 109 THR A C 1
ATOM 874 O O . THR A 1 109 ? 27.259 2.791 -29.891 1.00 91.31 109 THR A O 1
ATOM 877 N N . VAL A 1 110 ? 27.399 3.436 -27.749 1.00 91.56 110 VAL A N 1
ATOM 878 C CA . VAL A 1 110 ? 28.824 3.789 -27.791 1.00 91.56 110 VAL A CA 1
ATOM 879 C C . VAL A 1 110 ? 29.676 2.564 -28.113 1.00 91.56 110 VAL A C 1
ATOM 881 O O . VAL A 1 110 ? 30.574 2.651 -28.948 1.00 91.56 110 VAL A O 1
ATOM 884 N N . PHE A 1 111 ? 29.392 1.416 -27.495 1.00 87.94 111 PHE A N 1
ATOM 885 C CA . PHE A 1 111 ? 30.131 0.184 -27.753 1.00 87.94 111 PHE A CA 1
ATOM 886 C C . PHE A 1 111 ? 29.981 -0.286 -29.206 1.00 87.94 111 PHE A C 1
ATOM 888 O O . PHE A 1 111 ? 30.986 -0.579 -29.851 1.00 87.94 111 PHE A O 1
ATOM 895 N N . GLY A 1 112 ? 28.758 -0.296 -29.747 1.00 83.75 112 GLY A N 1
ATOM 896 C CA . GLY A 1 112 ? 28.507 -0.663 -31.145 1.00 83.75 112 GLY A CA 1
ATOM 897 C C . GLY A 1 112 ? 29.254 0.240 -32.130 1.00 83.75 112 GLY A C 1
ATOM 898 O O . GLY A 1 112 ? 29.913 -0.244 -33.054 1.00 83.75 112 GLY A O 1
ATOM 899 N N . ILE A 1 113 ? 29.253 1.554 -31.880 1.00 86.69 113 ILE A N 1
ATOM 900 C CA . ILE A 1 113 ? 30.021 2.514 -32.684 1.00 86.69 113 ILE A CA 1
ATOM 901 C C . ILE A 1 113 ? 31.528 2.223 -32.591 1.00 86.69 113 ILE A C 1
ATOM 903 O O . ILE A 1 113 ? 32.200 2.188 -33.621 1.00 86.69 113 ILE A O 1
ATOM 907 N N . LEU A 1 114 ? 32.067 1.971 -31.392 1.00 86.44 114 LEU A N 1
ATOM 908 C CA . LEU A 1 114 ? 33.494 1.683 -31.196 1.00 86.44 114 LEU A CA 1
ATOM 909 C C . LEU A 1 114 ? 33.952 0.429 -31.948 1.00 86.44 114 LEU A C 1
ATOM 911 O O . LEU A 1 114 ? 34.997 0.469 -32.598 1.00 86.44 114 LEU A O 1
ATOM 915 N N . VAL A 1 115 ? 33.173 -0.656 -31.897 1.00 84.94 115 VAL A N 1
ATOM 916 C CA . VAL A 1 115 ? 33.470 -1.894 -32.638 1.00 84.94 115 VAL A CA 1
ATOM 917 C C . VAL A 1 115 ? 33.459 -1.629 -34.144 1.00 84.94 115 VAL A C 1
ATOM 919 O O . VAL A 1 115 ? 34.413 -1.976 -34.835 1.00 84.94 115 VAL A O 1
ATOM 922 N N . THR A 1 116 ? 32.445 -0.913 -34.640 1.00 83.44 116 THR A N 1
ATOM 923 C CA . THR A 1 116 ? 32.331 -0.580 -36.070 1.00 83.44 116 THR A CA 1
ATOM 924 C C . THR A 1 116 ? 33.516 0.264 -36.557 1.00 83.44 116 THR A C 1
ATOM 926 O O . THR A 1 116 ? 34.057 0.028 -37.638 1.00 83.44 116 THR A O 1
ATOM 929 N N . MET A 1 117 ? 33.966 1.242 -35.760 1.00 80.75 117 MET A N 1
ATOM 930 C CA . MET A 1 117 ? 35.141 2.051 -36.105 1.00 80.75 117 MET A CA 1
ATOM 931 C C . MET A 1 117 ? 36.443 1.244 -36.039 1.00 80.75 117 MET A C 1
ATOM 933 O O . MET A 1 117 ? 37.325 1.452 -36.873 1.00 80.75 117 MET A O 1
ATOM 937 N N . HIS A 1 118 ? 36.568 0.323 -35.080 1.00 82.50 118 HIS A N 1
ATOM 938 C CA . HIS A 1 118 ? 37.733 -0.551 -34.960 1.00 82.50 118 HIS A CA 1
ATOM 939 C C . HIS A 1 118 ? 37.886 -1.473 -36.179 1.00 82.50 118 HIS A C 1
ATOM 941 O O . HIS A 1 118 ? 38.972 -1.539 -36.758 1.00 82.50 118 HIS A O 1
ATOM 947 N N . ASP A 1 119 ? 36.798 -2.113 -36.613 1.00 78.00 119 ASP A N 1
ATOM 948 C CA . ASP A 1 119 ? 36.783 -2.999 -37.784 1.00 78.00 119 ASP A CA 1
ATOM 949 C C . ASP A 1 119 ? 37.063 -2.245 -39.092 1.00 78.00 119 ASP A C 1
ATOM 951 O O . ASP A 1 119 ? 37.764 -2.737 -39.981 1.00 78.00 119 ASP A O 1
ATOM 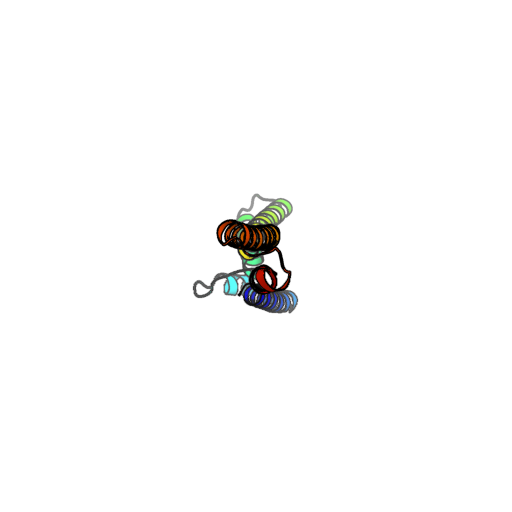955 N N . MET A 1 120 ? 36.581 -1.005 -39.209 1.00 74.31 120 MET A N 1
ATOM 956 C CA . MET A 1 120 ? 36.883 -0.148 -40.358 1.00 74.31 120 MET A CA 1
ATOM 957 C C . MET A 1 120 ? 38.381 0.193 -40.442 1.00 74.31 120 MET A C 1
ATOM 959 O O . MET A 1 120 ? 38.966 0.142 -41.522 1.00 74.31 120 MET A O 1
ATOM 963 N N . ILE A 1 121 ? 39.016 0.524 -39.312 1.00 77.38 121 ILE A N 1
ATOM 964 C CA . ILE A 1 121 ? 40.447 0.868 -39.270 1.00 77.38 121 ILE A CA 1
ATOM 965 C C . ILE A 1 121 ? 41.320 -0.367 -39.541 1.00 77.38 121 ILE A C 1
ATOM 967 O O . ILE A 1 121 ? 42.325 -0.261 -40.243 1.00 77.38 121 ILE A O 1
ATOM 971 N N . SER A 1 122 ? 40.949 -1.538 -39.015 1.00 77.25 122 SER A N 1
ATOM 972 C CA . SER A 1 122 ? 41.733 -2.774 -39.157 1.00 77.25 122 SER A CA 1
ATOM 973 C C . SER A 1 122 ? 41.636 -3.409 -40.550 1.00 77.25 122 SER A C 1
ATOM 975 O O . SER A 1 122 ? 42.601 -4.020 -41.009 1.00 77.25 122 SER A O 1
ATOM 977 N N . SER A 1 123 ? 40.513 -3.231 -41.253 1.00 74.38 123 SER A N 1
ATOM 978 C CA . SER A 1 123 ? 40.294 -3.758 -42.611 1.00 74.38 123 SER A CA 1
ATOM 979 C C . SER A 1 123 ? 40.916 -2.912 -43.732 1.00 74.38 123 SER A C 1
ATOM 981 O O . SER A 1 123 ? 40.935 -3.344 -44.884 1.00 74.38 123 SER A O 1
ATOM 983 N N . GLY A 1 124 ? 41.439 -1.718 -43.423 1.00 62.94 124 GLY A N 1
ATOM 984 C CA . GLY A 1 124 ? 42.083 -0.831 -44.400 1.00 62.94 124 GLY A CA 1
ATOM 985 C C . GLY A 1 124 ? 41.135 -0.245 -45.455 1.00 62.94 124 GLY A C 1
ATOM 986 O O . GLY A 1 124 ? 41.601 0.329 -46.440 1.00 62.94 124 GLY A O 1
ATOM 987 N N . ALA A 1 125 ? 39.817 -0.384 -45.276 1.00 59.66 125 ALA A N 1
ATOM 988 C CA . ALA A 1 125 ? 38.816 0.155 -46.187 1.00 59.66 125 ALA A CA 1
ATOM 989 C C . ALA A 1 125 ? 38.808 1.696 -46.142 1.00 59.66 125 ALA A C 1
ATOM 991 O O . ALA A 1 125 ? 38.780 2.294 -45.064 1.00 59.66 125 ALA A O 1
ATOM 992 N N . GLN A 1 126 ? 38.809 2.359 -47.309 1.00 58.00 126 GLN A N 1
ATOM 993 C CA . GLN A 1 126 ? 38.594 3.809 -47.393 1.00 58.00 126 GLN A CA 1
ATOM 994 C C . GLN A 1 126 ? 37.304 4.178 -46.643 1.00 58.00 126 GLN A C 1
ATOM 996 O O . GLN A 1 126 ? 36.248 3.614 -46.926 1.00 58.00 126 GLN A O 1
ATOM 1001 N N . ALA A 1 127 ? 37.399 5.135 -45.715 1.00 59.16 127 ALA A N 1
ATOM 1002 C CA . ALA A 1 127 ? 36.306 5.633 -44.881 1.00 59.16 127 ALA A CA 1
ATOM 1003 C C . ALA A 1 127 ? 35.125 6.157 -45.727 1.00 59.16 127 ALA A C 1
ATOM 1005 O O . ALA A 1 127 ? 35.042 7.339 -46.056 1.00 59.16 127 ALA A O 1
ATOM 1006 N N . GLY A 1 128 ? 34.220 5.261 -46.116 1.00 58.00 128 GLY A N 1
ATOM 1007 C CA . GLY A 1 128 ? 32.999 5.554 -46.855 1.00 58.00 128 GLY A CA 1
ATOM 1008 C C . GLY A 1 128 ? 31.782 5.239 -45.994 1.00 58.00 128 GLY A C 1
ATOM 1009 O O . GLY A 1 128 ? 31.702 4.164 -45.408 1.00 58.00 128 GLY A O 1
ATOM 1010 N N . ILE A 1 129 ? 30.813 6.158 -45.948 1.00 58.06 129 ILE A N 1
ATOM 1011 C CA . ILE A 1 129 ? 29.593 6.079 -45.113 1.00 58.06 129 ILE A CA 1
ATOM 1012 C C . ILE A 1 129 ? 28.849 4.735 -45.278 1.00 58.06 129 ILE A C 1
ATOM 1014 O O . ILE A 1 129 ? 28.271 4.225 -44.321 1.00 58.06 129 ILE A O 1
ATOM 1018 N N . ALA A 1 130 ? 28.927 4.114 -46.460 1.00 60.72 130 ALA A N 1
ATOM 1019 C CA . ALA A 1 130 ? 28.323 2.812 -46.747 1.00 60.72 130 ALA A CA 1
ATOM 1020 C C . ALA A 1 130 ? 28.894 1.643 -45.913 1.00 60.72 130 ALA A C 1
ATOM 1022 O O . ALA A 1 130 ? 28.167 0.688 -45.657 1.00 60.72 130 ALA A O 1
ATOM 1023 N N . ALA A 1 131 ? 30.155 1.712 -45.466 1.00 60.44 131 ALA A N 1
ATOM 1024 C CA . ALA A 1 131 ? 30.787 0.663 -44.657 1.00 60.44 131 ALA A CA 1
ATOM 1025 C C . ALA A 1 131 ? 30.401 0.729 -43.165 1.00 60.44 131 ALA A C 1
ATOM 1027 O O . ALA A 1 131 ? 30.507 -0.267 -42.459 1.00 60.44 131 ALA A O 1
ATOM 1028 N N . VAL A 1 132 ? 29.934 1.889 -42.688 1.00 58.75 132 VAL A N 1
ATOM 1029 C CA . VAL A 1 132 ? 29.632 2.153 -41.265 1.00 58.75 132 VAL A CA 1
ATOM 1030 C C . VAL A 1 132 ? 28.121 2.110 -40.980 1.00 58.75 132 VAL A C 1
ATOM 1032 O O . VAL A 1 132 ? 27.701 1.934 -39.838 1.00 58.75 132 VAL A O 1
ATOM 1035 N N . ALA A 1 133 ? 27.290 2.244 -42.020 1.00 61.91 133 ALA A N 1
ATOM 1036 C CA . ALA A 1 133 ? 25.833 2.284 -41.910 1.00 61.91 133 ALA A CA 1
ATOM 1037 C C . ALA A 1 133 ? 25.205 1.069 -41.186 1.00 61.91 133 ALA A C 1
ATOM 1039 O O . ALA A 1 133 ? 24.335 1.301 -40.349 1.00 61.91 133 ALA A O 1
ATOM 1040 N N . PRO A 1 134 ? 25.639 -0.192 -41.409 1.00 65.19 134 PRO A N 1
ATOM 1041 C CA . PRO A 1 134 ? 25.044 -1.340 -40.719 1.00 65.19 134 PRO A CA 1
ATOM 1042 C C . PRO A 1 134 ? 25.259 -1.318 -39.195 1.00 65.19 134 PRO A C 1
ATOM 1044 O O . PRO A 1 134 ? 24.309 -1.520 -38.446 1.00 65.19 134 PRO A O 1
ATOM 1047 N N . GLY A 1 135 ? 26.474 -1.003 -38.728 1.00 62.66 135 GLY A N 1
ATOM 1048 C CA . GLY A 1 135 ? 26.812 -1.004 -37.297 1.00 62.66 135 GLY A CA 1
ATOM 1049 C C . GLY A 1 135 ? 26.218 0.168 -36.509 1.00 62.66 135 GLY A C 1
ATOM 1050 O O . GLY A 1 135 ? 25.903 0.029 -35.331 1.00 62.66 135 GLY A O 1
ATOM 1051 N N . ILE A 1 136 ? 25.987 1.315 -37.162 1.00 61.00 136 ILE A N 1
ATOM 1052 C CA . ILE A 1 136 ? 25.273 2.450 -36.552 1.00 61.00 136 ILE A CA 1
ATOM 1053 C C . ILE A 1 136 ? 23.768 2.166 -36.454 1.00 61.00 136 ILE A C 1
ATOM 1055 O O . ILE A 1 136 ? 23.147 2.552 -35.469 1.00 61.00 136 ILE A O 1
ATOM 1059 N N . SER A 1 137 ? 23.179 1.480 -37.440 1.00 65.00 137 SER A N 1
ATOM 1060 C CA . SER A 1 137 ? 21.759 1.105 -37.408 1.00 65.00 137 SER A CA 1
ATOM 1061 C C . SER A 1 137 ? 21.419 0.032 -36.369 1.00 65.00 137 SER A C 1
ATOM 1063 O O . SER A 1 137 ? 20.274 -0.018 -35.943 1.00 65.00 137 SER A O 1
ATOM 1065 N N . GLU A 1 138 ? 22.370 -0.805 -35.945 1.00 63.75 138 GLU A N 1
ATOM 1066 C CA . GLU A 1 138 ? 22.177 -1.727 -34.808 1.00 63.75 138 GLU A CA 1
ATOM 1067 C C . GLU A 1 138 ? 22.429 -1.064 -33.444 1.00 63.75 138 GLU A C 1
ATOM 1069 O O . GLU A 1 138 ? 21.955 -1.548 -32.416 1.00 63.75 138 GLU A O 1
ATOM 1074 N N . ALA A 1 139 ? 23.174 0.043 -33.423 1.00 65.25 139 ALA A N 1
ATOM 1075 C CA . ALA A 1 139 ? 23.512 0.785 -32.215 1.00 65.25 139 ALA A CA 1
ATOM 1076 C C . ALA A 1 139 ? 22.449 1.823 -31.805 1.00 65.25 139 ALA A C 1
ATOM 1078 O O . ALA A 1 139 ? 22.563 2.365 -30.709 1.00 65.25 139 ALA A O 1
ATOM 1079 N N . LEU A 1 140 ? 21.462 2.135 -32.653 1.00 58.22 140 LEU A N 1
ATOM 1080 C CA . LEU A 1 140 ? 20.433 3.170 -32.449 1.00 58.22 140 LEU A CA 1
ATOM 1081 C C . LEU A 1 140 ? 19.024 2.573 -32.449 1.00 58.22 140 LEU A C 1
ATOM 1083 O O . LEU A 1 140 ? 18.202 3.058 -31.639 1.00 58.22 140 LEU A O 1
#

Secondary structure (DSSP, 8-state):
-HHHHHHHHHHHHHHHHHHHHTT--HHHHHHHHT-TTS---HHHHHHHHHHHHHHHHHSSTTS-HHHHHHHHHHHHHHHHHHHHHHHHTTHHHHHHHHHHHHHHHHHHHHHHHHHHHHHHHHTT----HHHHHHHHHHH-

Radius of gyration: 29.4 Å; chains: 1; bounding box: 66×28×82 Å